Protein AF-A0A6J5VWE5-F1 (afdb_monomer_lite)

pLDDT: mean 92.67, std 10.17, range [37.5, 98.69]

Foldseek 3Di:
DPDDPDPCVVVVVCCQQQQAQPVVVVSGRDPPVLLVDPLPDAGDHPRDGCNPVSVVVVVVVVVVVVVVVPDPQQADEQEEADPSQVVCVVPDDDPRYHYHYD

InterPro domains:
  IPR001672 Phosphoglucose isomerase (PGI) [PF00342] (6-89)
  IPR001672 Phosphoglucose isomerase (PGI) [PS51463] (1-89)
  IPR001672 Phosphoglucose isomerase (PGI) [PTHR11469] (6-89)
  IPR046348 SIS domain superfamily [SSF53697] (6-89)

Structure (mmCIF, N/CA/C/O backbone):
data_AF-A0A6J5VWE5-F1
#
_entry.id   AF-A0A6J5VWE5-F1
#
loop_
_atom_site.group_PDB
_atom_site.id
_atom_site.type_symbol
_atom_site.label_atom_id
_atom_site.label_alt_id
_atom_site.label_comp_id
_atom_site.label_asym_id
_atom_site.label_entity_id
_atom_site.label_seq_id
_atom_site.pdbx_PDB_ins_code
_atom_site.Cartn_x
_atom_site.Cartn_y
_atom_site.Cartn_z
_atom_site.occupancy
_atom_site.B_iso_or_equiv
_atom_site.auth_seq_id
_atom_site.auth_comp_id
_atom_site.auth_asym_id
_atom_site.auth_atom_id
_atom_site.pdbx_PDB_model_num
ATOM 1 N N . MET A 1 1 ? -2.114 -5.171 44.310 1.00 37.50 1 MET A N 1
ATOM 2 C CA . MET A 1 1 ? -2.329 -5.876 43.030 1.00 37.50 1 MET A CA 1
ATOM 3 C C . MET A 1 1 ? -2.400 -4.819 41.938 1.00 37.50 1 MET A C 1
ATOM 5 O O . MET A 1 1 ? -3.421 -4.160 41.819 1.00 37.50 1 MET A O 1
ATOM 9 N N . TRP A 1 2 ? -1.297 -4.562 41.231 1.00 50.22 2 TRP A N 1
ATOM 10 C CA . TRP A 1 2 ? -1.272 -3.595 40.127 1.00 50.22 2 TRP A CA 1
ATOM 11 C C . TRP A 1 2 ? -1.818 -4.288 38.877 1.00 50.22 2 TRP A C 1
ATOM 13 O O . TRP A 1 2 ? -1.083 -4.964 38.163 1.00 50.22 2 TRP A O 1
ATOM 23 N N . GLY A 1 3 ? -3.133 -4.208 38.678 1.00 51.91 3 GLY A N 1
ATOM 24 C CA . GLY A 1 3 ? -3.777 -4.713 37.470 1.00 51.91 3 GLY A CA 1
ATOM 25 C C . GLY A 1 3 ? -3.445 -3.795 36.303 1.00 51.91 3 GLY A C 1
ATOM 26 O O . GLY A 1 3 ? -3.953 -2.679 36.241 1.00 51.91 3 GLY A O 1
ATOM 27 N N . TRP A 1 4 ? -2.581 -4.243 35.394 1.00 64.38 4 TRP A N 1
ATOM 28 C CA . TRP A 1 4 ? -2.425 -3.580 34.105 1.00 64.38 4 TRP A CA 1
ATOM 29 C C . TRP A 1 4 ? -3.750 -3.710 33.343 1.00 64.38 4 TRP A C 1
ATOM 31 O O . TRP A 1 4 ? -4.239 -4.834 33.195 1.00 64.38 4 TRP A O 1
ATOM 41 N N . PRO A 1 5 ? -4.361 -2.605 32.881 1.00 66.62 5 PRO A N 1
ATOM 42 C CA . PRO A 1 5 ? -5.558 -2.704 32.068 1.00 66.62 5 PRO A CA 1
ATOM 43 C C . PRO A 1 5 ? -5.226 -3.489 30.798 1.00 66.62 5 PRO A C 1
ATOM 45 O O . PRO A 1 5 ? -4.219 -3.229 30.135 1.00 66.62 5 PRO A O 1
ATOM 48 N N . ALA A 1 6 ? -6.067 -4.469 30.466 1.00 70.62 6 ALA A N 1
ATOM 49 C CA . ALA A 1 6 ? -5.987 -5.153 29.184 1.00 70.62 6 ALA A CA 1
ATOM 50 C C . ALA A 1 6 ? -6.013 -4.093 28.067 1.00 70.62 6 ALA A C 1
ATOM 52 O O . ALA A 1 6 ? -6.845 -3.192 28.091 1.00 70.62 6 ALA A O 1
ATOM 53 N N . ALA A 1 7 ? -5.090 -4.175 27.106 1.00 82.75 7 ALA A N 1
ATOM 54 C CA . ALA A 1 7 ? -4.754 -3.090 26.174 1.00 82.75 7 ALA A CA 1
ATOM 55 C C . ALA A 1 7 ? -5.841 -2.707 25.133 1.00 82.75 7 ALA A C 1
ATOM 57 O O . ALA A 1 7 ? -5.514 -2.063 24.128 1.00 82.75 7 ALA A O 1
ATOM 58 N N . SER A 1 8 ? -7.100 -3.120 25.336 1.00 89.75 8 SER A N 1
ATOM 59 C CA . SER A 1 8 ? -8.256 -2.956 24.434 1.00 89.75 8 SER A CA 1
ATOM 60 C C . SER A 1 8 ? -7.941 -3.275 22.968 1.00 89.75 8 SER A C 1
ATOM 62 O O . SER A 1 8 ? -8.386 -2.591 22.050 1.00 89.75 8 SER A O 1
ATOM 64 N N . LEU A 1 9 ? -7.139 -4.318 22.726 1.00 93.56 9 LEU A N 1
ATOM 65 C CA . LEU A 1 9 ? -6.601 -4.630 21.398 1.00 93.56 9 LEU A CA 1
ATOM 66 C C . LEU A 1 9 ? -7.699 -4.826 20.345 1.00 93.56 9 LEU A C 1
ATOM 68 O O . LEU A 1 9 ? -7.615 -4.259 19.261 1.00 93.56 9 LEU A O 1
ATOM 72 N N . LYS A 1 10 ? -8.746 -5.591 20.677 1.00 94.62 10 LYS A N 1
ATOM 73 C CA . LYS A 1 10 ? -9.853 -5.877 19.753 1.00 94.62 10 LYS A CA 1
ATOM 74 C C . LYS A 1 10 ? -10.575 -4.605 19.309 1.00 94.62 10 LYS A C 1
ATOM 76 O O . LYS A 1 10 ? -10.897 -4.461 18.137 1.00 94.62 10 LYS A O 1
ATOM 81 N N . GLU A 1 11 ? -10.789 -3.680 20.238 1.00 95.31 11 GLU A N 1
ATOM 82 C CA . GLU A 1 11 ? -11.385 -2.380 19.940 1.00 95.31 11 GLU A CA 1
ATOM 83 C C . GLU A 1 11 ? -10.486 -1.585 18.989 1.00 95.31 11 GLU A C 1
ATOM 85 O O . GLU A 1 11 ? -10.943 -1.161 17.938 1.00 95.31 11 GLU A O 1
ATOM 90 N N . LYS A 1 12 ? -9.184 -1.475 19.282 1.00 94.81 12 LYS A N 1
ATOM 91 C CA . LYS A 1 12 ? -8.225 -0.758 18.420 1.00 94.81 12 LYS A CA 1
ATOM 92 C C . LYS A 1 12 ? -8.140 -1.332 17.005 1.00 94.81 12 LYS A C 1
ATOM 94 O O . LYS A 1 12 ? -8.052 -0.566 16.051 1.00 94.81 12 LYS A O 1
ATOM 99 N N . ILE A 1 13 ? -8.197 -2.658 16.868 1.00 95.56 13 ILE A N 1
ATOM 100 C CA . ILE A 1 13 ? -8.259 -3.327 15.564 1.00 95.56 13 ILE A CA 1
ATOM 101 C C . ILE A 1 13 ? -9.527 -2.897 14.823 1.00 95.56 13 ILE A C 1
ATOM 103 O O . ILE A 1 13 ? -9.433 -2.427 13.694 1.00 95.56 13 ILE A O 1
ATOM 107 N N . ASN A 1 14 ? -10.698 -2.987 15.460 1.00 96.12 14 ASN A N 1
ATOM 108 C CA . ASN A 1 14 ? -11.960 -2.592 14.830 1.00 96.12 14 ASN A CA 1
ATOM 109 C C . ASN A 1 14 ? -11.949 -1.125 14.382 1.00 96.12 14 ASN A C 1
ATOM 111 O O . ASN A 1 14 ? -12.390 -0.836 13.276 1.00 96.12 14 ASN A O 1
ATOM 115 N N . ARG A 1 15 ? -11.390 -0.222 15.196 1.00 96.50 15 ARG A N 1
ATOM 116 C CA . ARG A 1 15 ? -11.243 1.202 14.857 1.00 96.50 15 ARG A CA 1
ATOM 117 C C . ARG A 1 15 ? -10.359 1.411 13.621 1.00 96.50 15 ARG A C 1
ATOM 119 O O . ARG A 1 15 ? -10.704 2.201 12.750 1.00 96.50 15 ARG A O 1
ATOM 126 N N . MET A 1 16 ? -9.251 0.667 13.508 1.00 97.25 16 MET A N 1
ATOM 127 C CA . MET A 1 16 ? -8.382 0.692 12.322 1.00 97.25 16 MET A CA 1
ATOM 128 C C . MET A 1 16 ? -9.127 0.216 11.068 1.00 97.25 16 MET A C 1
ATOM 130 O O . MET A 1 16 ? -9.153 0.924 10.069 1.00 97.25 16 MET A O 1
ATOM 134 N N . PHE A 1 17 ? -9.752 -0.965 11.122 1.00 95.81 17 PHE A N 1
ATOM 135 C CA . PHE A 1 17 ? -10.489 -1.531 9.983 1.00 95.81 17 PHE A CA 1
ATOM 136 C C . PHE A 1 17 ? -11.734 -0.712 9.611 1.00 95.81 17 PHE A C 1
ATOM 138 O O . PHE A 1 17 ? -12.139 -0.717 8.453 1.00 95.81 17 PHE A O 1
ATOM 145 N N . GLY A 1 18 ? -12.325 -0.005 10.577 1.00 95.62 18 GLY A N 1
ATOM 146 C CA . G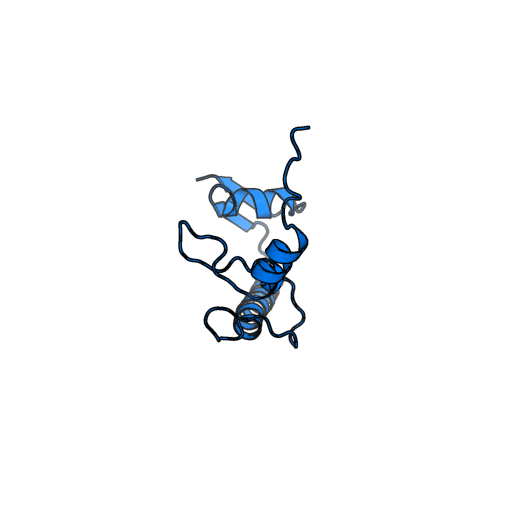LY A 1 18 ? -13.449 0.905 10.373 1.00 95.62 18 GLY A CA 1
ATOM 147 C C . GLY A 1 18 ? -13.073 2.260 9.772 1.00 95.62 18 GLY A C 1
ATOM 148 O O . GLY A 1 18 ? -13.975 3.043 9.495 1.00 95.62 18 GLY A O 1
ATOM 149 N N . GLY A 1 19 ? -11.779 2.547 9.575 1.00 96.94 19 GLY A N 1
ATOM 150 C CA . GLY A 1 19 ? -11.330 3.820 9.011 1.00 96.94 19 GLY A CA 1
ATOM 151 C C . GLY A 1 19 ? -11.411 4.997 9.974 1.00 96.94 19 GLY A C 1
ATOM 152 O O . GLY A 1 19 ? -11.490 6.141 9.541 1.00 96.94 19 GLY A O 1
ATOM 153 N N . GLU A 1 20 ? -11.401 4.748 11.284 1.00 97.50 20 GLU A N 1
ATOM 154 C CA . GLU A 1 20 ? -11.307 5.838 12.249 1.00 97.50 20 GLU A CA 1
ATOM 155 C C . GLU A 1 20 ? -9.923 6.494 12.215 1.00 97.50 20 GLU A C 1
ATOM 157 O O . GLU A 1 20 ? -8.902 5.855 11.933 1.00 97.50 20 GLU A O 1
ATOM 162 N N . HIS A 1 21 ? -9.872 7.767 12.613 1.00 97.75 21 HIS A N 1
ATOM 163 C CA . HIS A 1 21 ? -8.641 8.551 12.689 1.00 97.75 21 HIS A CA 1
ATOM 164 C C . HIS A 1 21 ? -7.807 8.163 13.916 1.00 97.75 21 HIS A C 1
ATOM 166 O O . HIS A 1 21 ? -7.690 8.902 14.895 1.00 97.75 21 HIS A O 1
ATOM 172 N N . ILE A 1 22 ? -7.246 6.953 13.886 1.00 97.06 22 ILE A N 1
ATOM 173 C CA . ILE A 1 22 ? -6.445 6.408 14.986 1.00 97.06 22 ILE A CA 1
ATOM 174 C C . ILE A 1 22 ? -5.032 7.002 15.037 1.00 97.06 22 ILE A C 1
ATOM 176 O O . ILE A 1 22 ? -4.412 6.986 16.101 1.00 97.06 22 ILE A O 1
ATOM 180 N N . ASN A 1 23 ? -4.525 7.556 13.928 1.00 97.31 23 ASN A N 1
ATOM 181 C CA . ASN A 1 23 ? -3.337 8.405 13.951 1.00 97.31 23 ASN A CA 1
ATOM 182 C C . ASN A 1 23 ? -3.764 9.816 14.373 1.00 97.31 23 ASN A C 1
ATOM 184 O O . ASN A 1 23 ? -4.024 10.685 13.541 1.00 97.31 23 ASN A O 1
ATOM 188 N N . SER A 1 24 ? -3.869 10.029 15.685 1.00 96.50 24 SER A N 1
ATOM 189 C CA . SER A 1 24 ? -4.389 11.272 16.262 1.00 96.50 24 SER A CA 1
ATOM 190 C C . SER A 1 24 ? -3.457 12.470 16.087 1.00 96.50 24 SER A C 1
ATOM 192 O O . SER A 1 24 ? -3.932 13.600 16.063 1.00 96.50 24 SER A O 1
ATOM 194 N N . ALA A 1 25 ? -2.144 12.246 15.979 1.00 97.81 25 ALA A N 1
ATOM 195 C CA . ALA A 1 25 ? -1.174 13.329 15.812 1.00 97.81 25 ALA A CA 1
ATOM 196 C C . ALA A 1 25 ? -1.324 14.019 14.448 1.00 97.81 25 ALA A C 1
ATOM 198 O O . ALA A 1 25 ? -1.173 15.233 14.353 1.00 97.81 25 ALA A O 1
ATOM 199 N N . GLU A 1 26 ? -1.664 13.251 13.410 1.00 97.62 26 GLU A N 1
ATOM 200 C CA . GLU A 1 26 ? -1.886 13.770 12.057 1.00 97.62 26 GLU A CA 1
ATOM 201 C C . GLU A 1 26 ? -3.370 13.868 11.681 1.00 97.62 26 GLU A C 1
ATOM 203 O O . GLU A 1 26 ? -3.687 14.336 10.591 1.00 97.62 26 GLU A O 1
ATOM 208 N N . ASN A 1 27 ? -4.270 13.430 12.569 1.00 97.25 27 ASN A N 1
ATOM 209 C CA . ASN A 1 27 ? -5.705 13.292 12.325 1.00 97.25 27 ASN A CA 1
ATOM 210 C C . ASN A 1 27 ? -6.008 12.502 11.036 1.00 97.25 27 ASN A C 1
ATOM 212 O O . ASN A 1 27 ? -6.652 13.015 10.122 1.00 97.25 27 ASN A O 1
ATOM 216 N N . ARG A 1 28 ? -5.501 11.264 10.952 1.00 98.12 28 ARG A N 1
ATOM 217 C CA . ARG A 1 28 ? -5.623 10.405 9.762 1.00 98.12 28 ARG A CA 1
ATOM 218 C C . ARG A 1 28 ? -6.098 8.994 10.083 1.00 98.12 28 ARG A C 1
ATOM 220 O O . ARG A 1 28 ? -5.688 8.395 11.085 1.00 98.12 28 ARG A O 1
ATOM 227 N N . SER A 1 29 ? -6.879 8.437 9.165 1.00 97.88 29 SER A N 1
ATOM 228 C CA . SER A 1 29 ? -7.119 6.997 9.047 1.00 97.88 29 SER A CA 1
ATOM 229 C C . SER A 1 29 ? -5.820 6.232 8.781 1.00 97.88 29 SER A C 1
ATOM 231 O O . SER A 1 29 ? -4.893 6.741 8.149 1.00 97.88 29 SER A O 1
ATOM 233 N N . VAL A 1 30 ? -5.749 4.977 9.234 1.00 98.06 30 VAL A N 1
ATOM 234 C CA . VAL A 1 30 ? -4.604 4.081 8.992 1.00 98.06 30 VAL A CA 1
ATOM 235 C C . VAL A 1 30 ? -5.100 2.824 8.285 1.00 98.06 30 VAL A C 1
ATOM 237 O O . VAL A 1 30 ? -5.557 1.883 8.925 1.00 98.06 30 VAL A O 1
ATOM 240 N N . LEU A 1 31 ? -5.013 2.813 6.952 1.00 97.94 31 LEU A N 1
ATOM 241 C CA . LEU A 1 31 ? -5.708 1.835 6.102 1.00 97.94 31 LEU A CA 1
ATOM 242 C C . LEU A 1 31 ? -4.786 1.091 5.124 1.00 97.94 31 LEU A C 1
ATOM 244 O O . LEU A 1 31 ? -5.182 0.785 4.005 1.00 97.94 31 LEU A O 1
ATOM 248 N N . HIS A 1 32 ? -3.569 0.724 5.538 1.00 97.38 32 HIS A N 1
ATOM 249 C CA . HIS A 1 32 ? -2.682 -0.110 4.704 1.00 97.38 32 HIS A CA 1
ATOM 250 C C . HIS A 1 32 ? -3.334 -1.447 4.294 1.00 97.38 32 HIS A C 1
ATOM 252 O O . HIS A 1 32 ? -3.037 -1.980 3.231 1.00 97.38 32 HIS A O 1
ATOM 258 N N . VAL A 1 33 ? -4.284 -1.953 5.089 1.00 97.69 33 VAL A N 1
ATOM 259 C CA . VAL A 1 33 ? -5.097 -3.135 4.760 1.00 97.69 33 VAL A CA 1
ATOM 260 C C . VAL A 1 33 ? -5.934 -2.962 3.486 1.00 97.69 33 VAL A C 1
ATOM 262 O O . VAL A 1 33 ? -6.178 -3.944 2.790 1.00 97.69 33 VAL A O 1
ATOM 265 N N . ALA A 1 34 ? -6.329 -1.731 3.135 1.00 98.12 34 ALA A N 1
ATOM 266 C CA . ALA A 1 34 ? -7.086 -1.457 1.916 1.00 98.12 34 ALA A CA 1
ATOM 267 C C . ALA A 1 34 ? -6.262 -1.717 0.647 1.00 98.12 34 ALA A C 1
ATOM 269 O O . ALA A 1 34 ? -6.828 -2.117 -0.366 1.00 98.12 34 ALA A O 1
ATOM 270 N N . LEU A 1 35 ? -4.929 -1.591 0.720 1.00 98.06 35 LEU A N 1
ATOM 271 C CA . LEU A 1 35 ? -4.013 -1.848 -0.402 1.00 98.06 35 LEU A CA 1
ATOM 272 C C . LEU A 1 35 ? -4.008 -3.316 -0.861 1.00 98.06 35 LEU A C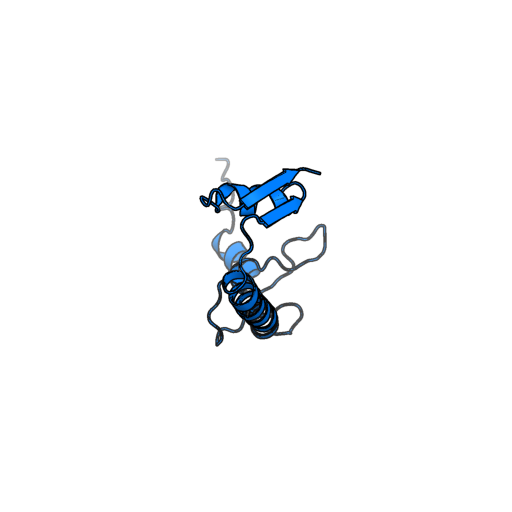 1
ATOM 274 O O . LEU A 1 35 ? -3.539 -3.616 -1.955 1.00 98.06 35 LEU A O 1
ATOM 278 N N . HIS A 1 36 ? -4.526 -4.224 -0.030 1.00 97.31 36 HIS A N 1
ATOM 279 C CA . HIS A 1 36 ? -4.585 -5.665 -0.287 1.00 97.31 36 HIS A CA 1
ATOM 280 C C . HIS A 1 36 ? -6.023 -6.203 -0.335 1.00 97.31 36 HIS A C 1
ATOM 282 O O . HIS A 1 36 ? -6.227 -7.417 -0.385 1.00 97.31 36 HIS A O 1
ATOM 288 N N . ALA A 1 37 ? -7.025 -5.325 -0.274 1.00 97.75 37 ALA A N 1
ATOM 289 C CA . ALA A 1 37 ? -8.420 -5.730 -0.236 1.00 97.75 37 ALA A CA 1
ATOM 290 C C . ALA A 1 37 ? -8.904 -6.219 -1.617 1.00 97.75 37 ALA A C 1
ATOM 292 O O . ALA A 1 37 ? -8.480 -5.686 -2.651 1.00 97.75 37 ALA A O 1
ATOM 293 N N . PRO A 1 38 ? -9.818 -7.207 -1.666 1.00 98.12 38 PRO A N 1
ATOM 294 C CA . PRO A 1 38 ? -10.439 -7.602 -2.923 1.00 98.12 38 PRO A CA 1
ATOM 295 C C . PRO A 1 38 ? -11.254 -6.438 -3.506 1.00 98.12 38 PRO A C 1
ATOM 297 O O . PRO A 1 38 ? -11.685 -5.537 -2.790 1.00 98.12 38 PRO A O 1
ATOM 300 N N . ARG A 1 39 ? -11.445 -6.438 -4.828 1.00 97.81 39 ARG A N 1
ATOM 301 C CA . ARG A 1 39 ? -12.023 -5.307 -5.584 1.00 97.81 39 ARG A CA 1
ATOM 302 C C . ARG A 1 39 ? -13.467 -4.968 -5.209 1.00 97.81 39 ARG A C 1
ATOM 304 O O . ARG A 1 39 ? -13.911 -3.853 -5.453 1.00 97.81 39 ARG A O 1
ATOM 311 N N . ASP A 1 40 ? -14.183 -5.927 -4.634 1.00 97.50 40 ASP A N 1
ATOM 312 C CA . ASP A 1 40 ? -15.557 -5.813 -4.146 1.00 97.50 40 ASP A CA 1
ATOM 313 C C . ASP A 1 40 ? -15.653 -5.477 -2.647 1.00 97.50 40 ASP A C 1
ATOM 315 O O . ASP A 1 40 ? -16.756 -5.297 -2.128 1.00 97.50 40 ASP A O 1
ATOM 319 N N . ALA A 1 41 ? -14.523 -5.358 -1.942 1.00 97.88 41 ALA A N 1
ATOM 320 C CA . ALA A 1 41 ? -14.517 -4.910 -0.558 1.00 97.88 41 ALA A CA 1
ATOM 321 C C . ALA A 1 41 ? -14.976 -3.451 -0.428 1.00 97.88 41 ALA A C 1
ATOM 323 O O . ALA A 1 41 ? -14.839 -2.621 -1.330 1.00 97.88 41 ALA A O 1
ATOM 324 N N . VAL A 1 42 ? -15.473 -3.130 0.765 1.00 97.56 42 VAL A N 1
ATOM 325 C CA . VAL A 1 42 ? -15.834 -1.770 1.157 1.00 97.56 42 VAL A CA 1
ATOM 326 C C . VAL A 1 42 ? -15.038 -1.418 2.402 1.00 97.56 42 VAL A C 1
ATOM 328 O O . VAL A 1 42 ? -15.231 -2.022 3.456 1.00 97.56 42 VAL A O 1
ATOM 331 N N . ILE A 1 43 ? -14.146 -0.440 2.273 1.00 97.69 43 ILE A N 1
ATOM 332 C CA . ILE A 1 43 ? -13.376 0.122 3.384 1.00 97.69 43 ILE A CA 1
ATOM 333 C C . ILE A 1 43 ? -13.515 1.631 3.277 1.00 97.69 43 ILE A C 1
ATOM 335 O O . ILE A 1 43 ? -13.255 2.203 2.223 1.00 97.69 43 ILE A O 1
ATOM 339 N N . GLN A 1 44 ? -13.976 2.259 4.351 1.00 96.69 44 GLN A N 1
ATOM 340 C CA . GLN A 1 44 ? -14.350 3.667 4.348 1.00 96.69 44 GLN A CA 1
ATOM 341 C C . GLN A 1 44 ? -13.241 4.515 4.973 1.00 96.69 44 GLN A C 1
ATOM 343 O O . GLN A 1 44 ? -12.630 4.093 5.950 1.00 96.69 44 GLN A O 1
ATOM 348 N N . SER A 1 45 ? -13.013 5.714 4.448 1.00 97.00 45 SER A N 1
ATOM 349 C CA . SER A 1 45 ? -12.318 6.810 5.134 1.00 97.00 45 SER A CA 1
ATOM 350 C C . SER A 1 45 ? -13.120 8.076 4.888 1.00 97.00 45 SER A C 1
ATOM 352 O O . SER A 1 45 ? -13.514 8.318 3.754 1.00 97.00 45 SER A O 1
ATOM 354 N N . ASP A 1 46 ? -13.415 8.848 5.935 1.00 95.44 46 ASP A N 1
ATOM 355 C CA . ASP A 1 46 ? -14.212 10.082 5.824 1.00 95.44 46 ASP A CA 1
ATOM 356 C C . ASP A 1 46 ? -15.563 9.911 5.089 1.00 95.44 46 ASP A C 1
ATOM 358 O O . ASP A 1 46 ? -16.098 10.842 4.494 1.00 95.44 46 ASP A O 1
ATOM 362 N N . GLY A 1 47 ? -16.148 8.709 5.157 1.00 94.69 47 GLY A N 1
ATOM 363 C CA . GLY A 1 47 ? -17.417 8.379 4.499 1.00 94.69 47 GLY A CA 1
ATOM 364 C C . GLY A 1 47 ? -17.309 8.012 3.015 1.00 94.69 47 GLY A C 1
ATOM 365 O O . GLY A 1 47 ? -18.346 7.822 2.377 1.00 94.69 47 GLY A O 1
ATOM 366 N N . GLU A 1 48 ? -16.095 7.881 2.477 1.00 97.12 48 GLU A N 1
ATOM 367 C CA . GLU A 1 48 ? -15.839 7.447 1.103 1.00 97.12 48 GLU A CA 1
ATOM 368 C C . GLU A 1 48 ? -15.192 6.056 1.060 1.00 97.12 48 GLU A C 1
ATOM 370 O O . GLU A 1 48 ? -14.282 5.742 1.832 1.00 97.12 48 GLU A O 1
ATOM 375 N N . ASN A 1 49 ? -15.653 5.200 0.138 1.00 98.06 49 ASN A N 1
ATOM 376 C CA . ASN A 1 49 ? -15.028 3.897 -0.086 1.00 98.06 49 ASN A CA 1
ATOM 377 C C . ASN A 1 49 ? -13.699 4.090 -0.822 1.00 98.06 49 ASN A C 1
ATOM 379 O O . ASN A 1 49 ? -13.712 4.487 -1.981 1.00 98.06 49 ASN A O 1
ATOM 383 N N . VAL A 1 50 ? -12.580 3.732 -0.194 1.00 98.12 50 VAL A N 1
ATOM 384 C CA . VAL A 1 50 ? -11.235 3.933 -0.766 1.00 98.12 50 VAL A CA 1
ATOM 385 C C . VAL A 1 50 ? -10.780 2.792 -1.685 1.00 98.12 50 VAL A C 1
ATOM 387 O O . VAL A 1 50 ? -9.787 2.918 -2.398 1.00 98.12 50 VAL A O 1
ATOM 390 N N . VAL A 1 51 ? -11.479 1.650 -1.675 1.00 98.50 51 VAL A N 1
ATOM 391 C 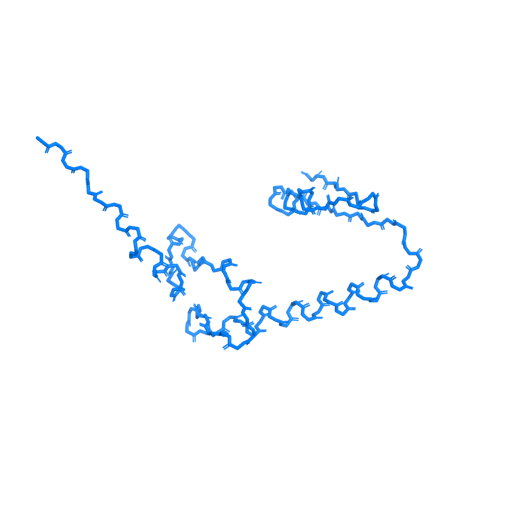CA . VAL A 1 51 ? -11.089 0.455 -2.449 1.00 98.50 51 VAL A CA 1
ATOM 392 C C . VAL A 1 51 ? -11.071 0.705 -3.972 1.00 98.50 51 VAL A C 1
ATOM 394 O O . VAL A 1 51 ? -10.114 0.266 -4.614 1.00 98.50 51 VAL A O 1
ATOM 397 N N . PRO A 1 52 ? -12.044 1.416 -4.583 1.00 98.62 52 PRO A N 1
ATOM 398 C CA . PRO A 1 52 ? -11.994 1.754 -6.006 1.00 98.62 52 PRO A CA 1
ATOM 399 C C . PRO A 1 52 ? -10.739 2.539 -6.408 1.00 98.62 52 PRO A C 1
ATOM 401 O O . PRO A 1 52 ? -10.112 2.190 -7.408 1.00 98.62 52 PRO A O 1
ATOM 404 N N . ASP A 1 53 ? -10.325 3.524 -5.607 1.00 98.38 53 ASP A N 1
ATOM 405 C CA . ASP A 1 53 ? -9.150 4.359 -5.893 1.00 98.38 53 ASP A CA 1
ATOM 406 C C . ASP A 1 53 ? -7.850 3.548 -5.825 1.00 98.38 53 ASP A C 1
ATOM 408 O O . ASP A 1 53 ? -6.957 3.694 -6.665 1.00 98.38 53 ASP A O 1
ATOM 412 N N . VAL A 1 54 ? -7.757 2.630 -4.853 1.00 98.50 54 VAL A N 1
ATOM 413 C CA . VAL A 1 54 ? -6.645 1.672 -4.758 1.00 98.50 54 VAL A CA 1
ATOM 414 C C . VAL A 1 54 ? -6.547 0.854 -6.044 1.00 98.50 54 VAL A C 1
ATOM 416 O O . VAL A 1 54 ? -5.473 0.775 -6.646 1.00 98.50 54 VAL A O 1
ATOM 419 N N . TRP A 1 55 ? -7.659 0.273 -6.500 1.00 98.69 55 TRP A N 1
ATOM 420 C CA . TRP A 1 55 ? -7.667 -0.542 -7.713 1.00 98.69 55 TRP A CA 1
ATOM 421 C C . TRP A 1 55 ? -7.407 0.266 -8.982 1.00 98.69 55 TRP A C 1
ATOM 423 O O . TRP A 1 55 ? -6.750 -0.246 -9.883 1.00 98.69 55 TRP A O 1
ATOM 433 N N . GLU A 1 56 ? -7.813 1.534 -9.043 1.00 98.56 56 GLU A N 1
ATOM 434 C CA . GLU A 1 56 ? -7.447 2.418 -10.151 1.00 98.56 56 GLU A CA 1
ATOM 435 C C . GLU A 1 56 ? -5.918 2.551 -10.281 1.00 98.56 56 GLU A C 1
ATOM 437 O O . GLU A 1 56 ? -5.365 2.485 -11.384 1.00 98.56 56 GLU A O 1
ATOM 442 N N . VAL A 1 57 ? -5.207 2.712 -9.160 1.00 98.62 57 VAL A N 1
ATOM 443 C CA . VAL A 1 57 ? -3.739 2.797 -9.154 1.00 98.62 57 VAL A CA 1
ATOM 444 C C . VAL A 1 57 ? -3.100 1.443 -9.465 1.00 98.62 57 VAL A C 1
ATOM 446 O O . VAL A 1 57 ? -2.162 1.393 -10.263 1.00 98.62 57 VAL A O 1
ATOM 449 N N . LEU A 1 58 ? -3.609 0.343 -8.903 1.00 98.50 58 LEU A N 1
ATOM 450 C CA . LEU A 1 58 ? -3.107 -1.004 -9.201 1.00 98.50 58 LEU A CA 1
ATOM 451 C C . LEU A 1 58 ? -3.262 -1.353 -10.691 1.00 98.50 58 LEU A C 1
ATOM 453 O O . LEU A 1 58 ? -2.306 -1.838 -11.299 1.00 98.50 58 LEU A O 1
ATOM 457 N N . ASP A 1 59 ? -4.400 -1.017 -11.306 1.00 98.62 59 ASP A N 1
ATOM 458 C CA . ASP A 1 59 ? -4.657 -1.213 -12.738 1.00 98.62 59 ASP A CA 1
ATOM 459 C C . ASP A 1 59 ? -3.674 -0.380 -13.594 1.00 98.62 59 ASP A C 1
ATOM 461 O O . ASP A 1 59 ? -3.125 -0.859 -14.596 1.00 98.62 59 ASP A O 1
ATOM 465 N N . LYS A 1 60 ? -3.365 0.860 -13.178 1.00 98.62 60 LYS A N 1
ATOM 466 C CA . LYS A 1 60 ? -2.335 1.699 -13.827 1.00 98.62 60 LYS A CA 1
ATOM 467 C C . LYS A 1 60 ? -0.938 1.084 -13.710 1.00 98.62 60 LYS A C 1
ATOM 469 O O . LYS A 1 60 ? -0.217 1.045 -14.711 1.00 98.62 60 LYS A O 1
ATOM 474 N N . ILE A 1 61 ? -0.558 0.590 -12.529 1.00 98.19 61 ILE A N 1
ATOM 475 C CA . ILE A 1 61 ? 0.737 -0.070 -12.289 1.00 98.19 61 ILE A CA 1
ATOM 476 C C . ILE A 1 61 ? 0.852 -1.340 -13.136 1.00 98.19 61 ILE A C 1
ATOM 478 O O . ILE A 1 61 ? 1.885 -1.560 -13.776 1.00 98.19 61 ILE A O 1
ATOM 482 N N . GLN A 1 62 ? -0.204 -2.154 -13.206 1.00 98.19 62 GLN A N 1
ATOM 483 C CA . GLN A 1 62 ? -0.238 -3.355 -14.038 1.00 98.19 62 GLN A CA 1
ATOM 484 C C . GLN A 1 62 ? -0.003 -2.998 -15.508 1.00 98.19 62 GLN A C 1
ATOM 486 O O . GLN A 1 62 ? 0.961 -3.473 -16.111 1.00 98.19 62 GLN A O 1
ATOM 491 N N . LYS A 1 63 ? -0.812 -2.090 -16.062 1.00 98.50 63 LYS A N 1
ATOM 492 C CA . LYS A 1 63 ? -0.694 -1.665 -17.461 1.00 98.50 63 LYS A CA 1
ATOM 493 C C . LYS A 1 63 ? 0.689 -1.097 -17.778 1.00 98.50 63 LYS A C 1
ATOM 495 O O . LYS A 1 63 ? 1.280 -1.427 -18.806 1.00 98.50 63 LYS A O 1
ATOM 500 N N . PHE A 1 64 ? 1.213 -0.234 -16.911 1.00 97.75 64 PHE A N 1
ATOM 501 C CA . PHE A 1 64 ? 2.538 0.349 -17.096 1.00 97.75 64 PHE A CA 1
ATOM 502 C C . PHE A 1 64 ? 3.629 -0.725 -17.072 1.00 97.75 64 PHE A C 1
ATOM 504 O O . PHE A 1 64 ? 4.453 -0.794 -17.984 1.00 97.75 64 PHE A O 1
ATOM 511 N N . SER A 1 65 ? 3.609 -1.600 -16.067 1.00 95.88 65 SER A N 1
ATOM 512 C CA . SER A 1 65 ? 4.626 -2.636 -15.903 1.00 95.88 65 SER A CA 1
ATOM 513 C C . SER A 1 65 ? 4.598 -3.674 -17.033 1.00 95.88 65 SER A C 1
ATOM 515 O O . SER A 1 65 ? 5.655 -4.127 -17.465 1.00 95.88 65 SER A O 1
ATOM 517 N N . GLU A 1 66 ? 3.431 -3.992 -17.600 1.00 97.31 66 GLU A N 1
ATOM 518 C CA . GLU A 1 66 ? 3.320 -4.812 -18.815 1.00 97.31 66 GLU A CA 1
ATOM 519 C C . GLU A 1 66 ? 3.965 -4.158 -20.040 1.00 97.31 66 GLU A C 1
ATOM 521 O O . GLU A 1 66 ? 4.637 -4.835 -20.819 1.00 97.31 66 GLU A O 1
ATOM 526 N N . ILE A 1 67 ? 3.793 -2.845 -20.214 1.00 96.88 67 ILE A N 1
ATOM 527 C CA . ILE A 1 67 ? 4.440 -2.098 -21.300 1.00 96.88 67 ILE A CA 1
ATOM 528 C C . ILE A 1 67 ? 5.959 -2.112 -21.117 1.00 96.88 67 ILE A C 1
ATOM 530 O O . ILE A 1 67 ? 6.685 -2.347 -22.082 1.00 96.88 67 ILE A O 1
ATOM 534 N N . ILE A 1 68 ? 6.440 -1.865 -19.896 1.00 95.06 68 ILE A N 1
ATOM 535 C CA . ILE A 1 68 ? 7.872 -1.858 -19.575 1.00 95.06 68 ILE A CA 1
ATOM 536 C C . ILE A 1 68 ? 8.500 -3.234 -19.809 1.00 95.06 68 ILE A C 1
ATOM 538 O O . ILE A 1 68 ? 9.510 -3.306 -20.503 1.00 95.06 68 ILE A O 1
ATOM 542 N N . ARG A 1 69 ? 7.870 -4.322 -19.347 1.00 92.75 69 ARG A N 1
ATOM 543 C CA . ARG A 1 69 ? 8.371 -5.698 -19.535 1.00 92.75 69 ARG A CA 1
ATOM 544 C C . ARG A 1 69 ? 8.482 -6.134 -20.999 1.00 92.75 69 ARG A C 1
ATOM 546 O O . ARG A 1 69 ? 9.227 -7.056 -21.304 1.00 92.75 69 ARG A O 1
ATOM 553 N N . ARG A 1 70 ? 7.753 -5.490 -21.918 1.00 95.62 70 ARG A N 1
ATOM 554 C CA . ARG A 1 70 ? 7.850 -5.751 -23.368 1.00 95.62 70 ARG A CA 1
ATOM 555 C C . ARG A 1 70 ? 9.002 -5.005 -24.045 1.00 95.62 70 ARG A C 1
ATOM 557 O O . ARG A 1 70 ? 9.272 -5.254 -25.218 1.00 95.62 70 ARG A O 1
ATOM 564 N N . LYS A 1 71 ? 9.650 -4.065 -23.357 1.00 94.19 71 LYS A N 1
ATOM 565 C CA . LYS A 1 71 ? 10.807 -3.332 -23.879 1.00 94.19 71 LYS A CA 1
ATOM 566 C C . LYS A 1 71 ? 12.093 -4.076 -23.528 1.00 94.19 71 LYS A C 1
ATOM 568 O O . LYS A 1 71 ? 12.177 -4.714 -22.488 1.00 94.19 71 LYS A O 1
ATOM 573 N N . ALA A 1 72 ? 13.123 -3.923 -24.358 1.00 92.75 72 ALA A N 1
ATOM 574 C CA . ALA A 1 72 ? 14.474 -4.416 -24.077 1.00 92.75 72 ALA A CA 1
ATOM 575 C C . ALA A 1 72 ? 15.213 -3.510 -23.067 1.00 92.75 72 ALA A C 1
ATOM 577 O O . ALA A 1 72 ? 16.316 -3.032 -23.333 1.00 92.75 72 ALA A O 1
ATOM 578 N N . LEU A 1 73 ? 14.565 -3.213 -21.939 1.00 92.94 73 LEU A N 1
ATOM 579 C CA . LEU A 1 73 ? 15.173 -2.536 -20.798 1.00 92.94 73 LEU A CA 1
ATOM 580 C C . LEU A 1 73 ? 15.850 -3.595 -19.932 1.00 92.94 73 LEU A C 1
ATOM 582 O O . LEU A 1 73 ? 15.266 -4.646 -19.686 1.00 92.94 73 LEU A O 1
ATOM 586 N N . LYS A 1 74 ? 17.089 -3.327 -19.524 1.00 93.38 74 LYS A N 1
ATOM 587 C CA . LYS A 1 74 ? 17.885 -4.258 -18.714 1.00 93.38 74 LYS A CA 1
ATOM 588 C C . LYS A 1 74 ? 17.854 -3.927 -17.232 1.00 93.38 74 LYS A C 1
ATOM 590 O O . LYS A 1 74 ? 17.981 -4.831 -16.424 1.00 93.38 74 L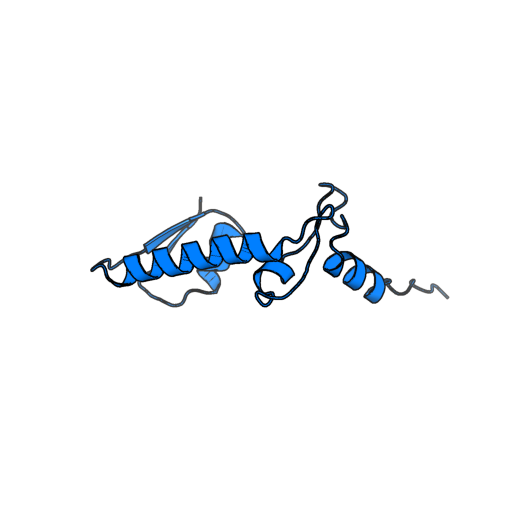YS A O 1
ATOM 595 N N . ASP A 1 75 ? 17.675 -2.649 -16.917 1.00 94.88 75 ASP A N 1
ATOM 596 C CA . ASP A 1 75 ? 17.866 -2.121 -15.577 1.00 94.88 75 ASP A CA 1
ATOM 597 C C . ASP A 1 75 ? 16.711 -1.192 -15.199 1.00 94.88 75 ASP A C 1
ATOM 599 O O . ASP A 1 75 ? 16.217 -0.410 -16.023 1.00 94.88 75 ASP A O 1
ATOM 603 N N . VAL A 1 76 ? 16.314 -1.250 -13.932 1.00 93.38 76 VAL A N 1
ATOM 604 C CA . VAL A 1 76 ? 15.379 -0.330 -13.287 1.00 93.38 76 VAL A CA 1
ATOM 605 C C . VAL A 1 76 ? 16.084 0.289 -12.089 1.00 93.38 76 VAL A C 1
ATOM 607 O O . VAL A 1 76 ? 16.605 -0.419 -11.238 1.00 93.38 76 VAL A O 1
ATOM 610 N N . ILE A 1 77 ? 16.093 1.619 -12.004 1.00 94.50 77 ILE A N 1
ATOM 611 C CA . ILE A 1 77 ? 16.692 2.336 -10.874 1.00 94.50 77 ILE A CA 1
ATOM 612 C C . ILE A 1 77 ? 15.571 2.945 -10.033 1.00 94.50 77 ILE A C 1
ATOM 614 O O . ILE A 1 77 ? 14.856 3.833 -10.501 1.00 94.50 77 ILE A O 1
ATOM 618 N N . ALA A 1 78 ? 15.422 2.478 -8.796 1.00 93.00 78 ALA A N 1
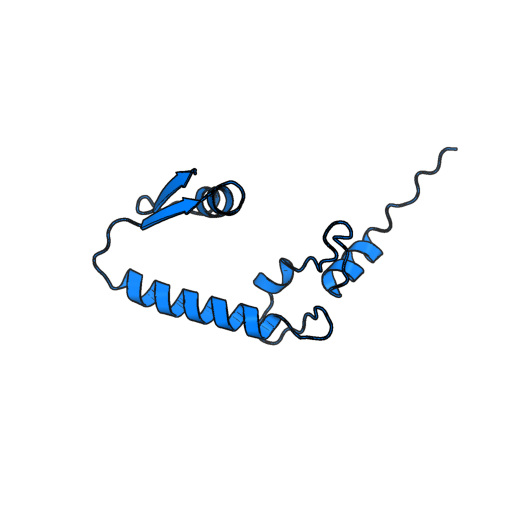ATOM 619 C CA . ALA A 1 78 ? 14.495 3.025 -7.815 1.00 93.00 78 ALA A CA 1
ATOM 620 C C . ALA A 1 78 ? 15.237 3.977 -6.866 1.00 93.00 78 ALA A C 1
ATOM 622 O O . ALA A 1 78 ? 16.209 3.600 -6.216 1.00 93.00 78 ALA A O 1
ATOM 623 N N . VAL A 1 79 ? 14.775 5.224 -6.786 1.00 95.56 79 VAL A N 1
ATOM 624 C CA . VAL A 1 79 ? 15.402 6.291 -5.994 1.00 95.56 79 VAL A CA 1
ATOM 625 C C . VAL A 1 79 ? 14.443 6.702 -4.878 1.00 95.56 79 VAL A C 1
ATOM 627 O O . VAL A 1 79 ? 13.313 7.098 -5.163 1.00 95.56 79 VAL A O 1
ATOM 630 N N . GLY A 1 80 ? 14.861 6.613 -3.615 1.00 93.50 80 GLY A N 1
ATOM 631 C CA . GLY A 1 80 ? 13.982 6.894 -2.474 1.00 93.50 80 GLY A CA 1
ATOM 632 C C . GLY A 1 80 ? 14.711 6.961 -1.134 1.00 93.50 80 GLY A C 1
ATOM 633 O O . GLY A 1 80 ? 15.924 6.820 -1.081 1.00 93.50 80 GLY A O 1
ATOM 634 N N . ILE A 1 81 ? 13.966 7.165 -0.044 1.00 96.31 81 ILE A N 1
ATOM 635 C CA . ILE A 1 81 ? 14.489 7.191 1.332 1.00 96.31 81 ILE A CA 1
ATOM 636 C C . ILE A 1 81 ? 13.504 6.496 2.275 1.00 96.31 81 ILE A C 1
ATOM 638 O O . ILE A 1 81 ? 12.287 6.562 2.085 1.00 96.31 81 ILE A O 1
ATOM 642 N N . SER A 1 82 ? 14.009 5.857 3.334 1.00 94.00 82 SER A N 1
ATOM 643 C CA . SER A 1 82 ? 13.176 5.211 4.360 1.00 94.00 82 SER A CA 1
ATOM 644 C C . SER A 1 82 ? 12.183 4.220 3.729 1.00 94.00 82 SER A C 1
ATOM 646 O O . SER A 1 82 ? 12.606 3.351 2.973 1.00 94.00 82 SER A O 1
ATOM 648 N N . GLY A 1 83 ? 10.877 4.325 3.994 1.00 89.75 83 GLY A N 1
ATOM 649 C CA . GLY A 1 83 ? 9.868 3.385 3.496 1.00 89.75 83 GLY A CA 1
ATOM 650 C C . GLY A 1 83 ? 9.814 3.241 1.970 1.00 89.75 83 GLY A C 1
ATOM 651 O O . GLY A 1 83 ? 9.559 2.140 1.487 1.00 89.75 83 GLY A O 1
ATOM 652 N N . SER A 1 84 ? 10.111 4.300 1.205 1.00 91.44 84 SER A N 1
ATOM 653 C CA . SER A 1 84 ? 10.136 4.232 -0.266 1.00 91.44 84 SER A CA 1
ATOM 654 C C . SER A 1 84 ? 11.401 3.580 -0.833 1.00 91.44 84 SER A C 1
ATOM 656 O O . SER A 1 84 ? 11.427 3.245 -2.013 1.00 91.44 84 SER A O 1
ATOM 658 N N . PHE A 1 85 ? 12.425 3.369 -0.001 1.00 92.81 85 PHE A N 1
ATOM 659 C CA . PHE A 1 85 ? 13.652 2.647 -0.342 1.00 92.81 85 PHE A CA 1
ATOM 660 C C . PHE A 1 85 ? 13.639 1.222 0.225 1.00 92.81 85 PHE A C 1
ATOM 662 O O . PHE A 1 85 ? 13.794 0.255 -0.516 1.00 92.81 85 PHE A O 1
ATOM 669 N N . LEU A 1 86 ? 13.398 1.084 1.533 1.00 91.12 86 LEU A N 1
ATOM 670 C CA . LEU A 1 86 ? 13.506 -0.181 2.262 1.00 91.12 86 LEU A CA 1
ATOM 671 C C . LEU A 1 86 ? 12.480 -1.218 1.810 1.00 91.12 86 LEU A C 1
ATO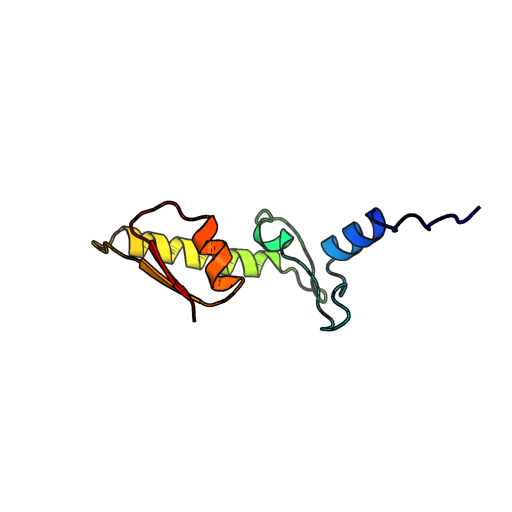M 673 O O . LEU A 1 86 ? 12.841 -2.380 1.673 1.00 91.12 86 LEU A O 1
ATOM 677 N N . GLY A 1 87 ? 11.228 -0.814 1.571 1.00 89.25 87 GLY A N 1
ATOM 678 C CA . GLY A 1 87 ? 10.179 -1.744 1.145 1.00 89.25 87 GLY A CA 1
ATOM 679 C C . GLY A 1 87 ? 10.552 -2.456 -0.160 1.00 89.25 87 GLY A C 1
ATOM 680 O O . GLY A 1 87 ? 10.725 -3.673 -0.142 1.00 89.25 87 GLY A O 1
ATOM 681 N N . PRO A 1 88 ? 10.751 -1.709 -1.263 1.00 89.62 88 PRO A N 1
ATOM 682 C CA . PRO A 1 88 ? 11.177 -2.282 -2.536 1.00 89.62 88 PRO A CA 1
ATOM 683 C C . PRO A 1 88 ? 12.484 -3.081 -2.447 1.00 89.62 88 PRO A C 1
ATOM 685 O O . PRO A 1 88 ? 12.524 -4.207 -2.933 1.00 89.62 88 PRO A O 1
ATOM 688 N N . LEU A 1 89 ? 13.510 -2.547 -1.765 1.00 90.44 89 LEU A N 1
ATOM 689 C CA . LEU A 1 89 ? 14.811 -3.209 -1.607 1.00 90.44 89 LEU A CA 1
ATOM 690 C C . LEU A 1 89 ? 14.707 -4.575 -0.909 1.00 90.44 89 LEU A C 1
ATOM 692 O O . LEU A 1 89 ? 15.459 -5.486 -1.228 1.00 90.44 89 LEU A O 1
ATOM 696 N N . GLN A 1 90 ? 13.816 -4.717 0.076 1.00 89.06 90 GLN A N 1
ATOM 697 C CA . GLN A 1 90 ? 13.659 -5.966 0.829 1.00 89.06 90 GLN A CA 1
ATOM 698 C C . GLN A 1 90 ? 12.848 -7.024 0.078 1.00 89.06 90 GLN A C 1
ATOM 700 O O . GLN A 1 90 ? 13.014 -8.215 0.340 1.00 89.06 90 GLN A O 1
ATOM 705 N N . THR A 1 91 ? 11.928 -6.602 -0.789 1.00 86.56 91 THR A N 1
ATOM 706 C CA . THR A 1 91 ? 11.025 -7.512 -1.506 1.00 86.56 91 THR A CA 1
ATOM 707 C C . THR A 1 91 ? 11.549 -7.943 -2.866 1.00 86.56 91 THR A C 1
ATOM 709 O O . THR A 1 91 ? 11.070 -8.945 -3.394 1.00 86.56 91 THR A O 1
ATOM 712 N N . ASP A 1 92 ? 12.485 -7.189 -3.440 1.00 83.31 92 ASP A N 1
ATOM 713 C CA . ASP A 1 92 ? 13.018 -7.470 -4.763 1.00 83.31 92 ASP A CA 1
ATOM 714 C C . ASP A 1 92 ? 14.279 -8.340 -4.699 1.00 83.31 92 ASP A C 1
ATOM 716 O O . ASP A 1 92 ? 15.169 -8.127 -3.876 1.00 83.31 92 ASP A O 1
ATOM 720 N N . LEU A 1 93 ? 14.317 -9.363 -5.551 1.00 76.19 93 LEU A N 1
ATOM 721 C CA . LEU A 1 93 ? 15.410 -10.336 -5.649 1.00 76.19 93 LEU A CA 1
ATOM 722 C C . LEU A 1 93 ? 15.962 -10.412 -7.080 1.00 76.19 93 LEU A C 1
ATOM 724 O O . LEU A 1 93 ? 16.654 -11.373 -7.413 1.00 76.19 93 LEU A O 1
ATOM 728 N N . ASP A 1 94 ? 15.596 -9.460 -7.939 1.00 85.38 94 ASP A N 1
ATOM 729 C CA . ASP A 1 94 ? 15.974 -9.449 -9.345 1.00 85.38 94 ASP A CA 1
ATOM 730 C C . ASP A 1 94 ? 17.193 -8.537 -9.544 1.00 85.38 94 ASP A C 1
ATOM 732 O O . ASP A 1 94 ? 17.187 -7.361 -9.183 1.00 85.38 94 ASP A O 1
ATOM 736 N N . ASP A 1 95 ? 18.248 -9.079 -10.153 1.00 86.69 95 ASP A N 1
ATOM 737 C CA . ASP A 1 95 ? 19.496 -8.352 -10.418 1.00 86.69 95 ASP A CA 1
ATOM 738 C C . ASP A 1 95 ? 19.305 -7.147 -11.367 1.00 86.69 95 ASP A C 1
ATOM 740 O O . ASP A 1 95 ? 20.203 -6.314 -11.505 1.00 86.69 95 ASP A O 1
ATOM 744 N N . ALA A 1 96 ? 18.150 -7.037 -12.034 1.00 88.75 96 ALA A N 1
ATOM 745 C CA . ALA A 1 96 ? 17.786 -5.893 -12.863 1.00 88.75 96 ALA A CA 1
ATOM 746 C C . ALA A 1 96 ? 17.410 -4.632 -12.060 1.00 88.75 96 ALA A C 1
ATOM 748 O O . ALA A 1 96 ? 17.338 -3.547 -12.647 1.00 88.75 96 ALA A O 1
ATOM 749 N N . PHE A 1 97 ? 17.136 -4.727 -10.754 1.00 92.12 97 PHE A N 1
ATOM 750 C CA . PHE A 1 97 ? 16.752 -3.572 -9.939 1.00 92.12 97 PHE A CA 1
ATOM 751 C C . PHE A 1 97 ? 17.914 -3.030 -9.113 1.00 92.12 97 PHE A C 1
ATOM 753 O O . PHE A 1 97 ? 18.566 -3.722 -8.336 1.00 92.12 97 PHE A O 1
ATOM 760 N N . HIS A 1 98 ? 18.108 -1.719 -9.220 1.00 93.75 98 HIS A N 1
ATOM 761 C CA . HIS A 1 98 ? 19.121 -0.975 -8.487 1.00 93.75 98 HIS A CA 1
ATOM 762 C C . HIS A 1 98 ? 18.442 0.054 -7.595 1.00 93.75 98 HIS A C 1
ATOM 764 O O . HIS A 1 98 ? 17.591 0.819 -8.052 1.00 93.75 98 HIS A O 1
ATOM 770 N N . PHE A 1 99 ? 18.843 0.119 -6.330 1.00 92.88 99 PHE A N 1
ATOM 771 C CA . PHE A 1 99 ? 18.243 1.027 -5.358 1.00 92.88 99 PHE A CA 1
ATOM 772 C C . PHE A 1 99 ? 19.231 2.117 -4.954 1.00 92.88 99 PHE A C 1
ATOM 774 O O . PHE A 1 99 ? 20.346 1.839 -4.515 1.00 92.88 99 PHE A O 1
ATOM 781 N N . VAL A 1 100 ? 18.800 3.370 -5.061 1.00 93.75 100 VAL A N 1
ATOM 782 C CA . VAL A 1 100 ? 19.569 4.546 -4.651 1.00 93.75 100 VAL A CA 1
ATOM 783 C C . VAL A 1 100 ? 18.876 5.187 -3.456 1.00 93.75 100 VAL A C 1
ATOM 785 O O . VAL A 1 100 ? 17.723 5.610 -3.556 1.00 93.75 100 VAL A O 1
ATOM 788 N N . ASN A 1 101 ? 19.588 5.259 -2.331 1.00 93.12 101 ASN A N 1
ATOM 789 C CA . ASN A 1 101 ? 19.117 5.964 -1.145 1.00 93.12 101 ASN A CA 1
ATOM 790 C C . ASN A 1 101 ? 19.428 7.463 -1.273 1.00 93.12 101 ASN A C 1
ATOM 792 O O . ASN A 1 101 ? 20.574 7.819 -1.560 1.00 93.12 101 ASN A O 1
ATOM 796 N N . LEU A 1 102 ? 18.415 8.308 -1.071 1.00 89.75 102 LEU A N 1
ATOM 797 C CA . LEU A 1 102 ? 18.549 9.769 -1.014 1.00 89.75 102 LEU A CA 1
ATOM 798 C C . LEU A 1 102 ? 19.035 10.265 0.354 1.00 89.75 102 LEU A C 1
ATOM 800 O O . LEU A 1 102 ? 18.804 9.567 1.369 1.00 89.75 102 LEU A O 1
#

Radius of gyration: 19.04 Å; chains: 1; bounding box: 37×24×67 Å

Organism: Prunus armeniaca (NCBI:txid36596)

Sequence (102 aa):
MWGWPAASLKEKINRMFGGEHINSAENRSVLHVALHAPRDAVIQSDGENVVPDVWEVLDKIQKFSEIIRRKALKDVIAVGISGSFLGPLQTDLDDAFHFVNL

Secondary structure (DSSP, 8-state):
---PPP--HHHHHHHHHTT---BTTTTB---GGGGG--TT---EETTEE-HHHHHHHHHHHHHHHHHHHTS----EEEEE-THHHHHHHHH---TTEEEEE-